Protein AF-A0A350YIN6-F1 (afdb_monomer_lite)

Radius of gyration: 13.02 Å; chains: 1; bounding box: 29×28×27 Å

Foldseek 3Di:
DQAADAAEAEPPVVPDPDDVVVVQVVVLVVQVVPPSYDSGYHYYYPPVGRRVVVVVVVVVVVVVVD

Sequence (66 aa):
MAVNYQVVMTKADQIRGGDPVATVAAAEEALKKHPAARPTVMMTSAEKGDGIDVVRAFIHELALIG

Secondary structure (DSSP, 8-state):
-PPPB--EE--GGG--SS-HHHHHHHHHHHHTT-TTB-SPPEE--TTT-TTHHHHHHHHHHHHHH-

pLDDT: mean 82.29, std 7.68, range [54.62, 90.81]

Structure (mmCIF, N/CA/C/O backbone):
data_AF-A0A350YIN6-F1
#
_entry.id   AF-A0A350YIN6-F1
#
loop_
_atom_site.group_PDB
_atom_site.id
_atom_site.type_symbol
_atom_site.label_atom_id
_atom_site.label_alt_id
_atom_site.label_comp_id
_atom_site.label_asym_id
_atom_site.label_entity_id
_atom_site.label_seq_id
_atom_site.pdbx_PDB_ins_code
_atom_site.Cartn_x
_atom_site.Cartn_y
_atom_site.Cartn_z
_atom_site.occupancy
_atom_site.B_iso_or_equiv
_atom_site.auth_seq_id
_atom_site.auth_comp_id
_atom_site.auth_asym_id
_atom_site.auth_atom_id
_atom_site.pdbx_PDB_model_num
ATOM 1 N N . MET A 1 1 ? 22.283 -1.155 -9.621 1.00 55.00 1 MET A N 1
ATOM 2 C CA . MET A 1 1 ? 20.997 -1.770 -10.012 1.00 55.00 1 MET A CA 1
ATOM 3 C C . MET A 1 1 ? 19.918 -1.175 -9.132 1.00 55.00 1 MET A C 1
ATOM 5 O O . MET A 1 1 ? 20.148 -1.055 -7.936 1.00 55.00 1 MET A O 1
ATOM 9 N N . ALA A 1 2 ? 18.805 -0.730 -9.711 1.00 65.81 2 ALA A N 1
ATOM 10 C CA . ALA A 1 2 ? 17.668 -0.262 -8.931 1.00 65.81 2 ALA A CA 1
ATOM 11 C C . ALA A 1 2 ? 16.906 -1.489 -8.416 1.00 65.81 2 ALA A C 1
ATOM 13 O O . ALA A 1 2 ? 16.513 -2.340 -9.209 1.00 65.81 2 ALA A O 1
ATOM 14 N N . VAL A 1 3 ? 16.778 -1.613 -7.097 1.00 75.94 3 VAL A N 1
ATOM 15 C CA . VAL A 1 3 ? 16.055 -2.723 -6.470 1.00 75.94 3 VAL A CA 1
ATOM 16 C C . VAL A 1 3 ? 14.589 -2.334 -6.395 1.00 75.94 3 VAL A C 1
ATOM 18 O O . VAL A 1 3 ? 14.277 -1.259 -5.886 1.00 75.94 3 VAL A O 1
ATOM 21 N N . ASN A 1 4 ? 13.706 -3.191 -6.906 1.00 82.25 4 ASN A N 1
ATOM 22 C CA . ASN A 1 4 ? 12.271 -2.973 -6.784 1.00 82.25 4 ASN A CA 1
ATOM 23 C C . ASN A 1 4 ? 11.868 -3.049 -5.311 1.00 82.25 4 ASN A C 1
ATOM 25 O O . ASN A 1 4 ? 12.215 -4.009 -4.623 1.00 82.25 4 ASN A O 1
ATOM 29 N N . TYR A 1 5 ? 11.128 -2.054 -4.830 1.00 84.75 5 TYR A N 1
ATOM 30 C CA . TYR A 1 5 ? 10.636 -2.038 -3.457 1.00 84.75 5 TYR A CA 1
ATOM 31 C C . TYR A 1 5 ? 9.157 -1.670 -3.381 1.00 84.75 5 TYR A C 1
ATOM 33 O O . TYR A 1 5 ? 8.591 -1.006 -4.252 1.00 84.75 5 TYR A O 1
ATOM 41 N N . GLN A 1 6 ? 8.541 -2.121 -2.293 1.00 88.19 6 GLN A N 1
ATOM 42 C CA . GLN A 1 6 ? 7.140 -1.910 -1.967 1.00 88.19 6 GLN A CA 1
ATOM 43 C C . GLN A 1 6 ? 7.043 -1.254 -0.601 1.00 88.19 6 GLN A C 1
ATOM 45 O O . GLN A 1 6 ? 7.665 -1.705 0.360 1.00 88.19 6 GLN A O 1
ATOM 50 N N . VAL A 1 7 ? 6.245 -0.195 -0.515 1.00 88.88 7 VAL A N 1
ATOM 51 C CA . VAL A 1 7 ? 5.991 0.489 0.750 1.00 88.88 7 VAL A CA 1
ATOM 52 C C . VAL A 1 7 ? 4.802 -0.167 1.441 1.00 88.88 7 VAL A C 1
ATOM 54 O O . VAL A 1 7 ? 3.737 -0.344 0.843 1.00 88.88 7 VAL A O 1
ATOM 57 N N . VAL A 1 8 ? 5.003 -0.525 2.709 1.00 89.38 8 VAL A N 1
ATOM 58 C CA . VAL A 1 8 ? 3.982 -1.087 3.595 1.00 89.38 8 VAL A CA 1
ATOM 59 C C . VAL A 1 8 ? 3.838 -0.165 4.801 1.00 89.38 8 VAL A C 1
ATOM 61 O O . VAL A 1 8 ? 4.773 -0.001 5.584 1.00 89.38 8 VAL A O 1
ATOM 64 N N . MET A 1 9 ? 2.664 0.437 4.962 1.00 88.38 9 MET A N 1
ATOM 65 C CA . MET A 1 9 ? 2.304 1.230 6.133 1.00 88.38 9 MET A CA 1
ATOM 66 C C . MET A 1 9 ? 1.600 0.333 7.145 1.00 88.38 9 MET A C 1
ATOM 68 O O . MET A 1 9 ? 0.542 -0.227 6.873 1.00 88.38 9 MET A O 1
ATOM 72 N N . THR A 1 10 ? 2.205 0.160 8.315 1.00 88.38 10 THR A N 1
ATOM 73 C CA . THR A 1 10 ? 1.654 -0.678 9.386 1.00 88.38 10 THR A CA 1
ATOM 74 C C . THR A 1 10 ? 0.853 0.143 10.400 1.00 88.38 10 THR A C 1
ATOM 76 O O . THR A 1 10 ? 0.815 1.370 10.324 1.00 88.38 10 THR A O 1
ATOM 79 N N . LYS A 1 11 ? 0.234 -0.532 11.376 1.00 84.19 11 LYS A N 1
ATOM 80 C CA . LYS A 1 11 ? -0.622 0.058 12.419 1.00 84.19 11 LYS A CA 1
ATOM 81 C C . LYS A 1 11 ? -1.809 0.851 11.857 1.00 84.19 11 LYS A C 1
ATOM 83 O O . LYS A 1 11 ? -2.217 1.840 12.460 1.00 84.19 11 LYS A O 1
ATOM 88 N N . ALA A 1 12 ? -2.399 0.392 10.752 1.00 82.62 12 ALA A N 1
ATOM 89 C CA . ALA A 1 12 ? -3.599 0.999 10.168 1.00 82.62 12 ALA A CA 1
ATOM 90 C C . ALA A 1 12 ? -4.745 1.174 11.188 1.00 82.62 12 A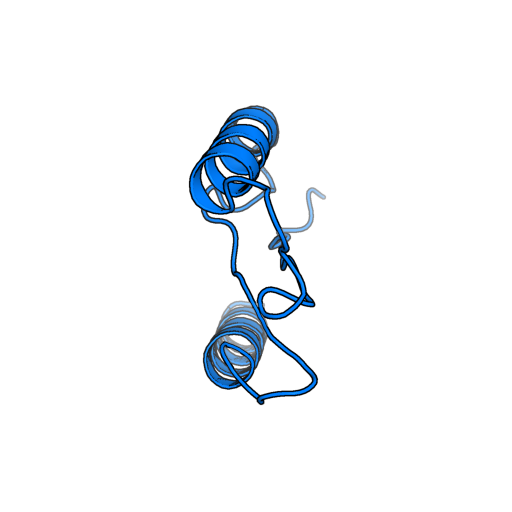LA A C 1
ATOM 92 O O . ALA A 1 12 ? -5.506 2.131 11.115 1.00 82.62 12 ALA A O 1
ATOM 93 N N . ASP A 1 13 ? -4.818 0.287 12.182 1.00 79.38 13 ASP A N 1
ATOM 94 C CA . ASP A 1 13 ? -5.792 0.343 13.273 1.00 79.38 13 ASP A CA 1
ATOM 95 C C . ASP A 1 13 ? -5.610 1.526 14.244 1.00 79.38 13 ASP A C 1
ATOM 97 O O . ASP A 1 13 ? -6.571 2.014 14.832 1.00 79.38 13 ASP A O 1
ATOM 101 N N . GLN A 1 14 ? -4.382 2.017 14.419 1.00 79.88 14 GLN A N 1
ATOM 102 C CA . GLN A 1 14 ? -4.083 3.043 15.423 1.00 79.88 14 GLN A CA 1
ATOM 103 C C . GLN A 1 14 ? -4.229 4.474 14.887 1.00 79.88 14 GLN A C 1
ATOM 105 O O . GLN A 1 14 ? -3.884 5.433 15.583 1.00 79.88 14 GLN A O 1
ATOM 110 N N . ILE A 1 15 ? -4.753 4.643 13.670 1.00 78.56 15 ILE A N 1
ATOM 111 C CA . ILE A 1 15 ? -4.987 5.955 13.067 1.00 78.56 15 ILE A CA 1
ATOM 112 C C . ILE A 1 15 ? -6.223 6.571 13.728 1.00 78.56 15 ILE A C 1
ATOM 114 O O . ILE A 1 15 ? -7.363 6.330 13.341 1.00 78.56 15 ILE A O 1
ATOM 118 N N . ARG A 1 16 ? -5.992 7.364 14.777 1.00 65.94 16 ARG A N 1
ATOM 119 C CA . ARG A 1 16 ? -7.034 8.110 15.490 1.00 65.94 16 ARG A CA 1
ATOM 120 C C . ARG A 1 16 ? -7.011 9.573 15.057 1.00 65.94 16 ARG A C 1
ATOM 122 O O . ARG A 1 16 ? -6.006 10.249 15.240 1.00 65.94 16 ARG A O 1
ATOM 129 N N . GLY A 1 17 ? -8.123 10.057 14.504 1.00 68.38 17 GLY A N 1
ATOM 130 C CA . GLY A 1 17 ? -8.319 11.475 14.165 1.00 68.38 17 GLY A CA 1
ATOM 131 C C . GLY A 1 17 ? -7.569 11.983 12.927 1.00 68.38 17 GLY A C 1
ATOM 132 O O . GLY A 1 17 ? -7.649 13.171 12.633 1.00 68.38 17 GLY A O 1
ATOM 133 N N . GLY A 1 18 ? -6.856 11.112 12.209 1.00 71.31 18 GLY A N 1
ATOM 134 C CA . GLY A 1 18 ? -6.244 11.416 10.914 1.00 71.31 18 GLY A CA 1
ATOM 135 C C . GLY A 1 18 ? -7.032 10.812 9.754 1.00 71.31 18 GLY A C 1
ATOM 136 O O . GLY A 1 18 ? -7.822 9.891 9.955 1.00 71.31 18 GLY A O 1
ATOM 137 N N . ASP A 1 19 ? -6.780 11.312 8.543 1.00 78.44 19 ASP A N 1
ATOM 138 C CA . ASP A 1 19 ? -7.333 10.748 7.313 1.00 78.44 19 ASP A CA 1
ATOM 139 C C . ASP A 1 19 ? -6.319 9.756 6.697 1.00 78.44 19 ASP A C 1
ATOM 141 O O . ASP A 1 19 ? -5.286 10.168 6.144 1.00 78.44 19 ASP A O 1
ATOM 145 N N . PRO A 1 20 ? -6.537 8.433 6.847 1.00 77.44 20 PRO A N 1
ATOM 146 C CA . PRO A 1 20 ? -5.613 7.423 6.333 1.00 77.44 20 PRO A CA 1
ATOM 147 C C . PRO A 1 20 ? -5.515 7.470 4.806 1.00 77.44 20 PRO A C 1
ATOM 149 O O . PRO A 1 20 ? -4.451 7.194 4.258 1.00 77.44 20 PRO A O 1
ATOM 152 N N . VAL A 1 21 ? -6.591 7.879 4.126 1.00 81.12 21 VAL A N 1
ATOM 153 C CA . VAL A 1 21 ? -6.649 7.981 2.665 1.00 81.12 21 VAL A CA 1
ATOM 154 C C . VAL A 1 21 ? -5.750 9.113 2.172 1.00 81.12 21 VAL A C 1
ATOM 156 O O . VAL A 1 21 ? -4.955 8.902 1.262 1.00 81.12 21 VAL A O 1
ATOM 159 N N . ALA A 1 22 ? -5.788 10.284 2.811 1.00 84.69 22 ALA A N 1
ATOM 160 C CA . ALA A 1 22 ? -4.916 11.409 2.478 1.00 84.69 22 ALA A CA 1
ATOM 161 C C . ALA A 1 22 ? -3.431 11.080 2.700 1.00 84.69 22 ALA A C 1
ATOM 163 O O . ALA A 1 22 ? -2.576 11.468 1.905 1.00 84.69 22 ALA A O 1
ATOM 164 N N . THR A 1 23 ? -3.122 10.336 3.764 1.00 85.75 23 THR A N 1
ATOM 165 C CA . THR A 1 23 ? -1.746 9.914 4.069 1.00 85.75 23 THR A CA 1
ATOM 166 C C . THR A 1 23 ? -1.224 8.929 3.022 1.00 85.75 23 THR A C 1
ATOM 168 O O . THR A 1 23 ? -0.097 9.072 2.548 1.00 85.75 23 THR A O 1
ATOM 171 N N . VAL A 1 24 ? -2.056 7.960 2.628 1.00 86.94 24 VAL A N 1
ATOM 172 C CA . VAL A 1 24 ? -1.745 7.026 1.540 1.00 86.94 24 VAL A CA 1
ATOM 173 C C . VAL A 1 24 ? -1.544 7.785 0.233 1.00 86.94 24 VAL A C 1
ATOM 175 O O . VAL A 1 24 ? -0.495 7.636 -0.383 1.00 86.94 24 VAL A O 1
ATOM 178 N N . ALA A 1 25 ? -2.465 8.676 -0.135 1.00 86.25 25 ALA A N 1
ATOM 179 C CA . ALA A 1 25 ? -2.365 9.462 -1.362 1.00 86.25 25 ALA A CA 1
ATOM 180 C C . ALA A 1 25 ? -1.084 10.316 -1.412 1.00 86.25 25 ALA A C 1
ATOM 182 O O . ALA A 1 25 ? -0.422 10.389 -2.4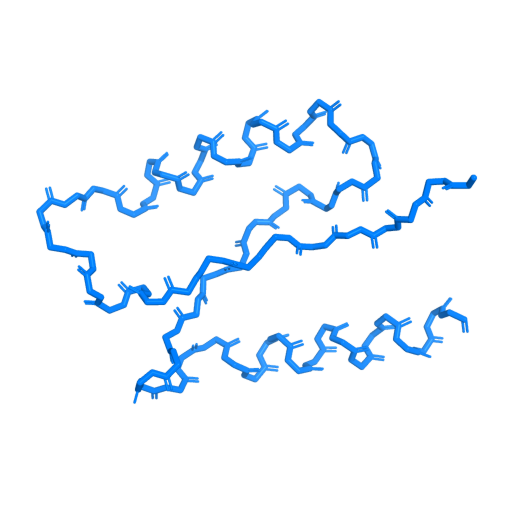47 1.00 86.25 25 ALA A O 1
ATOM 183 N N . ALA A 1 26 ? -0.684 10.922 -0.289 1.00 87.31 26 ALA A N 1
ATOM 184 C CA . ALA A 1 26 ? 0.566 11.676 -0.198 1.00 87.31 26 ALA A CA 1
ATOM 185 C C . ALA A 1 26 ? 1.806 10.780 -0.378 1.00 87.31 26 ALA A C 1
ATOM 187 O O . ALA A 1 26 ? 2.774 11.175 -1.034 1.00 87.31 26 ALA A O 1
ATOM 188 N N . ALA A 1 27 ? 1.781 9.567 0.179 1.00 87.12 27 ALA A N 1
ATOM 189 C CA . ALA A 1 27 ? 2.848 8.592 -0.010 1.00 87.12 27 ALA A CA 1
ATOM 190 C C . ALA A 1 27 ? 2.910 8.092 -1.466 1.00 87.12 27 ALA A C 1
ATOM 192 O O . ALA A 1 27 ? 4.000 8.020 -2.032 1.00 87.12 27 ALA A O 1
ATOM 193 N N . GLU A 1 28 ? 1.767 7.820 -2.099 1.00 88.25 28 GLU A N 1
ATOM 194 C CA . GLU A 1 28 ? 1.671 7.433 -3.514 1.00 88.25 28 GLU A CA 1
ATOM 195 C C . GLU A 1 28 ? 2.182 8.541 -4.451 1.00 88.25 28 GLU A C 1
ATOM 197 O O . GLU A 1 28 ? 2.922 8.274 -5.398 1.00 88.25 28 GLU A O 1
ATOM 202 N N . GLU A 1 29 ? 1.875 9.807 -4.161 1.00 88.81 29 GLU A N 1
ATOM 203 C CA . GLU A 1 29 ? 2.427 10.964 -4.879 1.00 88.81 29 GLU A CA 1
ATOM 204 C C . GLU A 1 29 ? 3.955 11.055 -4.761 1.00 88.81 29 GLU A C 1
ATOM 206 O O . GLU A 1 29 ? 4.643 11.347 -5.744 1.00 88.81 29 GLU A O 1
ATOM 211 N N . ALA A 1 30 ? 4.512 10.779 -3.579 1.00 86.06 30 ALA A N 1
ATOM 212 C CA . ALA A 1 30 ? 5.960 10.721 -3.401 1.00 86.06 30 ALA A CA 1
ATOM 213 C C . ALA A 1 30 ? 6.569 9.555 -4.199 1.00 86.06 30 ALA A C 1
ATOM 215 O O . ALA A 1 30 ? 7.572 9.742 -4.890 1.00 86.06 30 ALA A O 1
ATOM 216 N N . LEU A 1 31 ? 5.923 8.385 -4.173 1.00 85.44 31 LEU A N 1
ATOM 217 C CA . LEU A 1 31 ? 6.334 7.168 -4.879 1.00 85.44 31 LEU A CA 1
ATOM 218 C C . LEU A 1 31 ? 6.427 7.346 -6.397 1.00 85.44 31 LEU A C 1
ATOM 220 O O . LEU A 1 31 ? 7.335 6.788 -7.005 1.00 85.44 31 LEU A O 1
ATOM 224 N N . LYS A 1 32 ? 5.586 8.187 -7.013 1.00 84.06 32 LYS A N 1
ATOM 225 C CA . LYS A 1 32 ? 5.661 8.492 -8.460 1.00 84.06 32 LYS A CA 1
ATOM 226 C C . LYS A 1 32 ? 7.018 9.041 -8.907 1.00 84.06 32 LYS A C 1
ATOM 228 O O . LYS A 1 32 ? 7.387 8.892 -10.068 1.00 84.06 32 LYS A O 1
ATOM 233 N N . LYS A 1 33 ? 7.774 9.673 -8.003 1.00 84.69 33 LYS A N 1
ATOM 234 C CA . LYS A 1 33 ? 9.118 10.206 -8.287 1.00 84.69 33 LYS A CA 1
ATOM 235 C C . LYS A 1 33 ? 10.210 9.133 -8.216 1.00 84.69 33 LYS A C 1
ATOM 237 O O . LYS A 1 33 ? 11.360 9.415 -8.543 1.00 84.69 33 LYS A O 1
ATOM 242 N N . HIS A 1 34 ? 9.862 7.913 -7.808 1.00 81.88 34 HIS A N 1
ATOM 243 C CA . HIS A 1 34 ? 10.782 6.800 -7.626 1.00 81.88 34 HIS A CA 1
ATOM 244 C C . HIS A 1 34 ? 10.450 5.660 -8.603 1.00 81.88 34 HIS A C 1
ATOM 246 O O . HIS A 1 34 ? 9.584 4.841 -8.314 1.00 81.88 34 HIS A O 1
ATOM 252 N N . PRO A 1 35 ? 11.165 5.532 -9.736 1.00 77.31 35 PRO A N 1
ATOM 253 C CA . PRO A 1 35 ? 10.856 4.524 -10.760 1.00 77.31 35 PRO A CA 1
ATOM 254 C C . PRO A 1 35 ? 11.063 3.072 -10.297 1.00 77.31 35 PRO A C 1
ATOM 256 O O . PRO A 1 35 ? 10.552 2.151 -10.921 1.00 77.31 35 PRO A O 1
ATOM 259 N N . ALA A 1 36 ? 11.816 2.863 -9.214 1.00 82.06 36 ALA A N 1
ATOM 260 C CA . ALA A 1 36 ? 12.031 1.553 -8.594 1.00 82.06 36 ALA A CA 1
ATOM 261 C C . ALA A 1 36 ? 10.964 1.198 -7.543 1.00 82.06 36 ALA A C 1
ATOM 263 O O . ALA A 1 36 ? 10.962 0.094 -6.999 1.00 82.06 36 ALA A O 1
ATOM 264 N N . ALA A 1 37 ? 10.086 2.143 -7.215 1.00 84.06 37 ALA A N 1
ATOM 265 C CA . ALA A 1 37 ? 9.037 1.946 -6.239 1.00 84.06 37 ALA A CA 1
ATOM 266 C C . ALA A 1 37 ? 7.730 1.592 -6.936 1.00 84.06 37 ALA A C 1
ATOM 268 O O . ALA A 1 37 ? 7.358 2.205 -7.938 1.00 84.06 37 ALA A O 1
ATOM 269 N N . ARG A 1 38 ? 6.989 0.634 -6.380 1.00 81.06 38 ARG A N 1
ATOM 270 C CA . ARG A 1 38 ? 5.619 0.399 -6.839 1.00 81.06 38 ARG A CA 1
ATOM 271 C C . ARG A 1 38 ? 4.704 1.556 -6.402 1.00 81.06 38 ARG A C 1
ATOM 273 O O . ARG A 1 38 ? 4.812 2.010 -5.265 1.00 81.06 38 ARG A O 1
ATOM 280 N N . PRO A 1 39 ? 3.805 2.036 -7.282 1.00 78.56 39 PRO A N 1
ATOM 281 C CA . PRO A 1 39 ? 3.014 3.245 -7.039 1.00 78.56 39 PRO A CA 1
ATOM 282 C C . PRO A 1 39 ? 1.915 3.068 -5.987 1.00 78.56 39 PRO A C 1
ATOM 284 O O . PRO A 1 39 ? 1.377 4.065 -5.528 1.00 78.56 39 PRO A O 1
ATOM 287 N N . THR A 1 40 ? 1.582 1.831 -5.614 1.00 84.19 40 THR A N 1
ATOM 288 C CA . THR A 1 40 ? 0.526 1.513 -4.645 1.00 84.19 40 THR A CA 1
ATOM 289 C C . THR A 1 40 ? 1.115 1.327 -3.256 1.00 84.19 40 THR A C 1
ATOM 291 O O . THR A 1 40 ? 2.090 0.595 -3.109 1.00 84.19 40 THR A O 1
ATOM 294 N N . VAL A 1 41 ? 0.513 1.915 -2.223 1.00 87.94 41 VAL A N 1
ATOM 295 C CA . VAL A 1 41 ? 0.912 1.696 -0.819 1.00 87.94 41 VAL A CA 1
ATOM 296 C C . VAL A 1 41 ? 0.028 0.631 -0.174 1.00 87.94 41 VAL A C 1
ATOM 298 O O . VAL A 1 41 ? -1.195 0.708 -0.238 1.00 87.94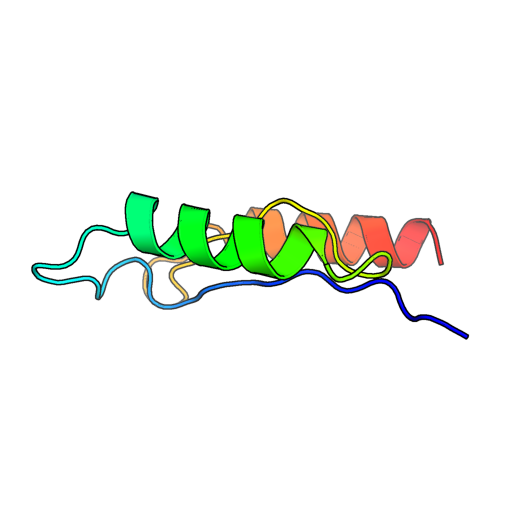 41 VAL A O 1
ATOM 301 N N . MET A 1 42 ? 0.632 -0.355 0.496 1.00 88.69 42 MET A N 1
ATOM 302 C CA . MET A 1 42 ? -0.122 -1.368 1.245 1.00 88.69 42 MET A CA 1
ATOM 303 C C . MET A 1 42 ? -0.314 -0.938 2.696 1.00 88.69 42 MET A C 1
ATOM 305 O O . MET A 1 42 ? 0.660 -0.614 3.374 1.00 88.69 42 MET A O 1
ATOM 309 N N . MET A 1 43 ? -1.545 -0.992 3.198 1.00 88.19 43 MET A N 1
ATOM 310 C CA . MET A 1 43 ? -1.834 -0.785 4.617 1.00 88.19 43 MET A CA 1
ATOM 311 C C . MET A 1 43 ? -1.982 -2.120 5.345 1.00 88.19 43 MET A C 1
ATOM 313 O O . MET A 1 43 ? -2.636 -3.036 4.854 1.00 88.19 43 MET A O 1
ATOM 317 N N . THR A 1 44 ? -1.390 -2.223 6.534 1.00 90.81 44 THR A N 1
ATOM 318 C CA . THR A 1 44 ? -1.470 -3.419 7.380 1.00 90.81 44 THR A CA 1
ATOM 319 C C . THR A 1 44 ? -1.736 -3.070 8.837 1.00 90.81 44 THR A C 1
ATOM 321 O O . THR A 1 44 ? -1.358 -2.003 9.329 1.00 90.81 44 THR A O 1
ATOM 324 N N . SER A 1 45 ? -2.344 -4.001 9.564 1.00 86.69 45 SER A N 1
ATOM 325 C CA . SER A 1 45 ? -2.413 -3.982 11.021 1.00 86.69 45 SER A CA 1
ATOM 326 C C . SER A 1 45 ? -1.797 -5.264 11.556 1.00 86.69 45 SER A C 1
ATOM 328 O O . SER A 1 45 ? -2.404 -6.325 11.493 1.00 86.69 45 SER A O 1
ATOM 330 N N . ALA A 1 46 ? -0.584 -5.178 12.102 1.00 85.56 46 ALA A N 1
ATOM 331 C CA . ALA A 1 46 ? 0.075 -6.345 12.690 1.00 85.56 46 ALA A CA 1
ATOM 332 C C . ALA A 1 46 ? -0.684 -6.901 13.910 1.00 85.56 46 ALA A C 1
ATOM 334 O O . ALA A 1 46 ? -0.603 -8.089 14.192 1.00 85.56 46 ALA A O 1
ATOM 335 N N . GLU A 1 47 ? -1.431 -6.046 14.613 1.00 84.38 47 GLU A N 1
ATOM 336 C CA . GLU A 1 47 ? -2.173 -6.409 15.823 1.00 84.38 47 GLU A CA 1
ATOM 337 C C . GLU A 1 47 ? -3.486 -7.135 15.500 1.00 84.38 47 GLU A C 1
ATOM 339 O O . GLU A 1 47 ? -3.863 -8.076 16.191 1.00 84.38 47 GLU A O 1
ATOM 344 N N . LYS A 1 48 ? -4.155 -6.735 14.410 1.00 81.88 48 LYS A N 1
ATOM 345 C CA . LYS A 1 48 ? -5.403 -7.362 13.942 1.00 81.88 48 LYS A CA 1
ATOM 346 C C . LYS A 1 48 ? -5.192 -8.440 12.876 1.00 81.88 48 LYS A C 1
ATOM 348 O O . LYS A 1 48 ? -6.091 -9.228 12.614 1.00 81.88 48 LYS A O 1
ATOM 353 N N . GLY A 1 49 ? -4.010 -8.484 12.265 1.00 82.94 49 GLY A N 1
ATOM 354 C CA . GLY A 1 49 ? -3.695 -9.360 11.136 1.00 82.94 49 GLY A CA 1
ATOM 355 C C . GLY A 1 49 ? -4.136 -8.820 9.770 1.00 82.94 49 GLY A C 1
ATOM 356 O O . GLY A 1 49 ? -3.820 -9.440 8.755 1.00 82.94 49 GLY A O 1
ATOM 357 N N . ASP A 1 50 ? -4.809 -7.666 9.706 1.00 83.50 50 ASP A N 1
ATOM 358 C CA . ASP A 1 50 ? -5.254 -7.058 8.447 1.00 83.50 50 ASP A CA 1
ATOM 359 C C . ASP A 1 50 ? -4.087 -6.761 7.497 1.00 83.50 50 ASP A C 1
ATOM 361 O O . ASP A 1 50 ? -3.060 -6.196 7.887 1.00 83.50 50 ASP A O 1
ATOM 365 N N . GLY A 1 51 ? -4.252 -7.133 6.226 1.00 82.38 51 GLY A N 1
ATOM 366 C CA . GLY A 1 51 ? -3.289 -6.869 5.153 1.00 82.38 51 GLY A CA 1
ATOM 367 C C . GLY A 1 51 ? -1.997 -7.698 5.208 1.00 82.38 51 GLY A C 1
ATOM 368 O O . GLY A 1 51 ? -1.211 -7.652 4.265 1.00 82.38 51 GLY A O 1
ATOM 369 N N . ILE A 1 52 ? -1.770 -8.494 6.260 1.00 88.62 52 ILE A N 1
ATOM 370 C CA . ILE A 1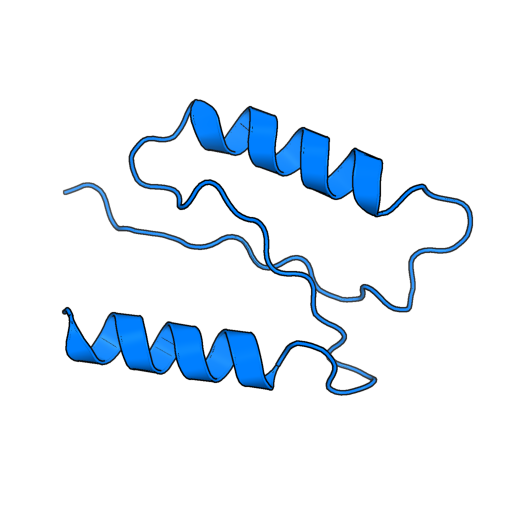 52 ? -0.580 -9.355 6.375 1.00 88.62 52 ILE A CA 1
ATOM 371 C C . ILE A 1 52 ? -0.580 -10.458 5.311 1.00 88.62 52 ILE A C 1
ATOM 373 O O . ILE A 1 52 ? 0.481 -10.788 4.784 1.00 88.62 52 ILE A O 1
ATOM 377 N N . ASP A 1 53 ? -1.749 -11.001 4.968 1.00 90.38 53 ASP A N 1
ATOM 378 C CA . ASP A 1 53 ? -1.892 -11.975 3.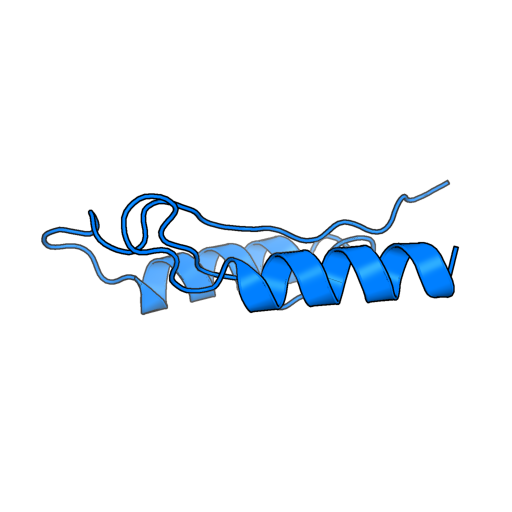880 1.00 90.38 53 ASP A CA 1
ATOM 379 C C . ASP A 1 53 ? -1.451 -11.384 2.532 1.00 90.38 53 ASP A C 1
ATOM 381 O O . ASP A 1 53 ? -0.619 -11.964 1.840 1.00 90.38 53 ASP A O 1
ATOM 385 N N . VAL A 1 54 ? -1.882 -10.153 2.236 1.00 86.94 54 VAL A N 1
ATOM 386 C CA . VAL A 1 54 ? -1.504 -9.421 1.017 1.00 86.94 54 VAL A CA 1
ATOM 387 C C . VAL A 1 54 ? 0.006 -9.177 0.960 1.00 86.94 54 VAL A C 1
ATOM 389 O O . VAL A 1 54 ? 0.626 -9.387 -0.081 1.00 86.94 54 VAL A O 1
ATOM 392 N N . VAL A 1 55 ? 0.631 -8.797 2.080 1.00 88.31 55 VAL A N 1
ATOM 393 C CA .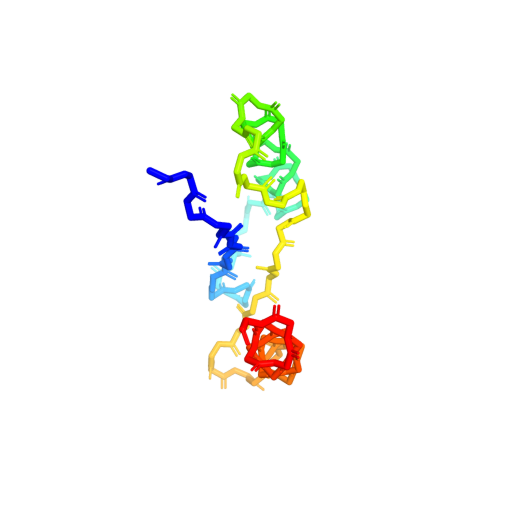 VAL A 1 55 ? 2.093 -8.628 2.147 1.00 88.31 55 VAL A CA 1
ATOM 394 C C . VAL A 1 55 ? 2.821 -9.955 1.933 1.00 88.31 55 VAL A C 1
ATOM 396 O O . VAL A 1 55 ? 3.828 -9.994 1.229 1.00 88.31 55 VAL A O 1
ATOM 399 N N . ARG A 1 56 ? 2.325 -11.059 2.499 1.00 89.38 56 ARG A N 1
ATOM 400 C CA . ARG A 1 56 ? 2.909 -12.392 2.280 1.00 89.38 56 ARG A CA 1
ATOM 401 C C . ARG A 1 56 ? 2.770 -12.829 0.824 1.00 89.38 56 ARG A C 1
ATOM 403 O O . ARG A 1 56 ? 3.754 -13.285 0.248 1.00 89.38 56 ARG A O 1
ATOM 410 N N . ALA A 1 57 ? 1.596 -12.645 0.224 1.00 88.00 57 ALA A N 1
ATOM 411 C CA . ALA A 1 57 ? 1.356 -12.916 -1.190 1.00 88.00 57 ALA A CA 1
ATOM 412 C C . ALA A 1 57 ? 2.300 -12.095 -2.082 1.00 88.00 57 ALA A C 1
ATOM 414 O O . ALA A 1 57 ? 2.894 -12.629 -3.015 1.00 88.00 57 ALA A O 1
ATOM 415 N N . PHE A 1 58 ? 2.522 -10.826 -1.737 1.00 85.56 58 PHE A N 1
ATOM 416 C CA . PHE A 1 58 ? 3.457 -9.958 -2.443 1.00 85.56 58 PHE A CA 1
ATOM 417 C C . PHE A 1 58 ? 4.911 -10.430 -2.345 1.00 85.56 58 PHE A C 1
ATOM 419 O O . PHE A 1 58 ? 5.629 -10.435 -3.341 1.00 85.56 58 PHE A O 1
ATOM 426 N N . ILE A 1 59 ? 5.362 -10.845 -1.159 1.00 86.56 59 ILE A N 1
ATOM 427 C CA . ILE A 1 59 ? 6.710 -11.402 -0.984 1.00 86.56 59 ILE A CA 1
ATOM 428 C C . ILE A 1 59 ? 6.864 -12.684 -1.812 1.00 86.56 59 ILE A C 1
ATOM 430 O O . ILE A 1 59 ? 7.898 -12.875 -2.448 1.00 86.56 59 ILE A O 1
ATOM 434 N N . HIS A 1 60 ? 5.833 -13.532 -1.846 1.00 86.81 60 HIS A N 1
ATOM 435 C CA . HIS A 1 60 ? 5.803 -14.713 -2.707 1.00 86.81 60 HIS A CA 1
ATOM 436 C C . HIS A 1 60 ? 5.903 -14.350 -4.194 1.00 86.81 60 HIS A C 1
ATOM 438 O O . HIS A 1 60 ? 6.688 -14.970 -4.904 1.00 86.81 60 HIS A O 1
ATOM 444 N N . GLU A 1 61 ? 5.164 -13.340 -4.660 1.00 84.56 61 GLU A N 1
ATOM 445 C CA . GLU A 1 61 ? 5.277 -12.825 -6.031 1.00 84.56 61 GLU A CA 1
ATOM 446 C C . GLU A 1 61 ? 6.712 -12.360 -6.325 1.00 84.56 61 GLU A C 1
ATOM 448 O O . GLU A 1 61 ? 7.310 -12.782 -7.311 1.00 84.56 61 GLU A O 1
ATOM 453 N N . LEU A 1 62 ? 7.301 -11.548 -5.443 1.00 81.88 62 LEU A N 1
ATOM 454 C CA . LEU A 1 62 ? 8.678 -11.066 -5.586 1.00 81.88 62 LEU A CA 1
ATOM 455 C C . LEU A 1 62 ? 9.694 -12.209 -5.680 1.00 81.88 62 LEU A C 1
ATOM 457 O O . LEU A 1 62 ? 10.614 -12.138 -6.488 1.00 81.88 62 LEU A O 1
ATOM 461 N N . ALA A 1 63 ? 9.521 -13.256 -4.873 1.00 79.44 63 ALA A N 1
ATOM 462 C CA . ALA A 1 63 ? 10.405 -14.417 -4.857 1.00 79.44 63 ALA A CA 1
ATOM 463 C C . ALA A 1 63 ? 10.265 -15.313 -6.100 1.00 79.44 63 ALA A C 1
ATOM 465 O O . ALA A 1 63 ? 11.189 -16.054 -6.411 1.00 79.44 63 ALA A O 1
ATOM 466 N N . LEU A 1 64 ? 9.124 -15.268 -6.795 1.00 75.50 64 LEU A N 1
ATOM 467 C CA . LEU A 1 64 ? 8.884 -16.031 -8.026 1.00 75.50 64 LEU A CA 1
ATOM 468 C C . LEU A 1 64 ? 9.351 -15.297 -9.290 1.00 75.50 64 LEU A C 1
ATOM 470 O O . LEU A 1 64 ? 9.550 -15.933 -10.322 1.00 75.50 64 LEU A O 1
ATOM 474 N N . ILE A 1 65 ? 9.482 -13.970 -9.225 1.00 62.81 65 ILE A N 1
ATOM 475 C CA . ILE A 1 65 ? 9.900 -13.114 -10.349 1.00 62.81 65 ILE A CA 1
ATOM 476 C C . ILE A 1 65 ? 11.407 -12.777 -10.272 1.00 62.81 65 ILE A C 1
ATOM 478 O O . ILE A 1 65 ? 11.966 -12.239 -11.229 1.00 62.81 65 ILE A O 1
ATOM 482 N N . GLY A 1 66 ? 12.055 -13.077 -9.140 1.00 54.62 66 GLY A N 1
ATOM 483 C CA . GLY A 1 66 ? 13.485 -12.863 -8.884 1.00 54.62 66 GLY A CA 1
ATOM 484 C C . GLY A 1 66 ? 14.396 -13.966 -9.405 1.00 54.62 66 GLY A C 1
ATOM 485 O O . GLY A 1 66 ? 13.998 -15.148 -9.343 1.00 54.62 66 GLY A O 1
#